Protein AF-A0A158JBQ3-F1 (afdb_monomer_lite)

Foldseek 3Di:
DDDDDDDDDDDDDDDPDDPPVPPPQDPVQKAQPDDFDDDDQQGFPGWIDNVPDIDTHTDPRPPDDDQDWDQDPNDTDGDDDDDDDDDPDPPPPDD

InterPro domains:
  IPR010258 Conjugal transfer TrbG/VirB9/CagX [PF03524] (26-83)
  IPR033645 VirB9/CagX/TrbG, C-terminal [cd06911] (28-85)
  IPR038161 VirB9/CagX/TrbG, C-terminal domain superfamily [G3DSA:2.60.40.2500] (17-88)

Secondary structure (DSSP, 8-state):
--------------------------GGG-B------S--TT--SEEEE-SS-EEEE--TT--S-PPPEEEETTEEEEPP-----SPPP------

Sequence (95 aa):
MARVRARDDATGNGGRGGSDRETSVALDQLNWDYSVDGHAEFTPETVFDDGHAVWMRMPAKAQEWPVPFILDHGDRVVANFIRRGEFPRPSASCR

pLDDT: mean 71.51, std 21.58, range [35.31, 94.69]

Radius of gyration: 22.55 Å; chains: 1; bounding box: 49×76×28 Å

Structure (mmCIF, N/CA/C/O backbone):
data_AF-A0A158JBQ3-F1
#
_entry.id   AF-A0A158JBQ3-F1
#
loop_
_atom_site.group_PDB
_atom_site.id
_atom_site.type_symbol
_atom_site.label_atom_id
_atom_site.label_alt_id
_atom_site.label_comp_id
_atom_site.label_asym_id
_atom_site.label_entity_id
_atom_site.label_seq_id
_atom_site.pdbx_PDB_ins_code
_atom_site.Cartn_x
_atom_site.Cartn_y
_atom_site.Cartn_z
_atom_site.occupancy
_atom_site.B_iso_or_equiv
_atom_site.auth_seq_id
_atom_site.auth_comp_id
_atom_site.auth_asym_id
_atom_site.auth_atom_id
_atom_site.pdbx_PDB_model_num
ATOM 1 N N . MET A 1 1 ? -3.356 66.935 -10.184 1.00 40.41 1 MET A N 1
ATOM 2 C CA . MET A 1 1 ? -4.234 66.393 -11.252 1.00 40.41 1 MET A CA 1
ATOM 3 C C . MET A 1 1 ? -3.660 65.021 -11.599 1.00 40.41 1 MET A C 1
ATOM 5 O O . MET A 1 1 ? -2.456 64.969 -11.753 1.00 40.41 1 MET A O 1
ATOM 9 N N . ALA A 1 2 ? -4.346 63.881 -11.593 1.00 40.66 2 ALA A N 1
ATOM 10 C CA . ALA A 1 2 ? -5.711 63.565 -11.993 1.00 40.66 2 ALA A CA 1
ATOM 11 C C . ALA A 1 2 ? -6.453 62.689 -10.959 1.00 40.66 2 ALA A C 1
ATOM 13 O O . ALA A 1 2 ? -5.878 62.174 -10.009 1.00 40.66 2 ALA A O 1
ATOM 14 N N . ARG A 1 3 ? -7.763 62.592 -11.164 1.00 41.62 3 ARG A N 1
ATOM 15 C CA . ARG A 1 3 ? -8.808 62.015 -10.314 1.00 41.62 3 ARG A CA 1
ATOM 16 C C . ARG A 1 3 ? -9.601 61.064 -11.200 1.00 41.62 3 ARG A C 1
ATOM 18 O O . ARG A 1 3 ? -10.086 61.555 -12.207 1.00 41.62 3 ARG A O 1
ATOM 25 N N . VAL A 1 4 ? -9.788 59.801 -10.816 1.00 39.16 4 VAL A N 1
ATOM 26 C CA . VAL A 1 4 ? -10.961 58.984 -11.189 1.00 39.16 4 VAL A CA 1
ATOM 27 C C . VAL A 1 4 ? -11.219 57.961 -10.077 1.00 39.16 4 VAL A C 1
ATOM 29 O O . VAL A 1 4 ? -10.297 57.345 -9.552 1.00 39.16 4 VAL A O 1
ATOM 32 N N . ARG A 1 5 ? -12.494 57.875 -9.688 1.00 39.44 5 ARG A N 1
ATOM 33 C CA . ARG A 1 5 ? -13.077 57.045 -8.631 1.00 39.44 5 ARG A CA 1
ATOM 34 C C . ARG A 1 5 ? -13.522 55.683 -9.170 1.00 39.44 5 ARG A C 1
ATOM 36 O O . ARG A 1 5 ? -13.781 55.537 -10.360 1.00 39.44 5 ARG A O 1
ATOM 43 N N . ALA A 1 6 ? -13.671 54.754 -8.231 1.00 42.31 6 ALA A N 1
ATOM 44 C CA . ALA A 1 6 ? -14.301 53.448 -8.358 1.00 42.31 6 ALA A CA 1
ATOM 45 C C . ALA A 1 6 ? -15.699 53.475 -9.005 1.00 42.31 6 ALA A C 1
ATOM 47 O O . ALA A 1 6 ? -16.473 54.413 -8.798 1.00 42.31 6 ALA A O 1
ATOM 48 N N . ARG A 1 7 ? -16.020 52.377 -9.697 1.00 43.03 7 ARG A N 1
ATOM 49 C CA . ARG A 1 7 ? -17.368 51.818 -9.831 1.00 43.03 7 ARG A CA 1
ATOM 50 C C . ARG A 1 7 ? -17.267 50.299 -9.696 1.00 43.03 7 ARG A C 1
ATOM 52 O O . ARG A 1 7 ? -16.634 49.653 -10.526 1.00 43.03 7 ARG A O 1
ATOM 59 N N . ASP A 1 8 ? -17.861 49.790 -8.627 1.00 41.69 8 ASP A N 1
ATOM 60 C CA . ASP A 1 8 ? -18.396 48.436 -8.530 1.00 41.69 8 ASP A CA 1
ATOM 61 C C . ASP A 1 8 ? -19.524 48.253 -9.560 1.00 41.69 8 ASP A C 1
ATOM 63 O O . ASP A 1 8 ? -20.269 49.200 -9.803 1.00 41.69 8 ASP A O 1
ATOM 67 N N . ASP A 1 9 ? -19.617 47.070 -10.180 1.00 37.97 9 ASP A N 1
ATOM 68 C CA . ASP A 1 9 ? -20.839 46.247 -10.169 1.00 37.97 9 ASP A CA 1
ATOM 69 C C . ASP A 1 9 ? -20.658 44.912 -10.930 1.00 37.97 9 ASP A C 1
ATOM 71 O O . ASP A 1 9 ? -20.380 44.856 -12.126 1.00 37.97 9 ASP A O 1
ATOM 75 N N . ALA A 1 10 ? -20.804 43.843 -10.143 1.00 43.72 10 ALA A N 1
ATOM 76 C CA . ALA A 1 10 ? -21.293 42.486 -10.397 1.00 43.72 10 ALA A CA 1
ATOM 77 C C . ALA A 1 10 ? -21.420 41.934 -11.835 1.00 43.72 10 ALA A C 1
ATOM 79 O O . ALA A 1 10 ? -22.256 42.382 -12.613 1.00 43.72 10 ALA A O 1
ATOM 80 N N . THR A 1 11 ? -20.774 40.785 -12.094 1.00 38.03 11 THR A N 1
ATOM 81 C CA . THR A 1 11 ? -21.429 39.493 -12.442 1.00 38.03 11 THR A CA 1
ATOM 82 C C . THR A 1 11 ? -20.380 38.407 -12.709 1.00 38.03 11 THR A C 1
ATOM 84 O O . THR A 1 11 ? -19.457 38.610 -13.489 1.00 38.03 11 THR A O 1
ATOM 87 N N . GLY A 1 12 ? -20.516 37.235 -12.077 1.00 35.31 12 GLY A N 1
ATOM 88 C CA . GLY A 1 12 ? -19.651 36.087 -12.382 1.00 35.31 12 GLY A CA 1
ATOM 89 C C . GLY A 1 12 ? -19.464 35.089 -11.247 1.00 35.31 12 GLY A C 1
ATOM 90 O O . GLY A 1 12 ? -18.340 34.809 -10.847 1.00 35.31 12 GLY A O 1
ATOM 91 N N . ASN A 1 13 ? -20.570 34.565 -10.722 1.00 46.97 13 ASN A N 1
ATOM 92 C CA . ASN A 1 13 ? -20.594 33.336 -9.937 1.00 46.97 13 ASN A CA 1
ATOM 93 C C . ASN A 1 13 ? -19.911 32.196 -10.716 1.00 46.97 13 ASN A C 1
ATOM 95 O O . ASN A 1 13 ? -20.330 31.865 -11.822 1.00 46.97 13 ASN A O 1
ATOM 99 N N . GLY A 1 14 ? -18.888 31.592 -10.126 1.00 38.00 14 GLY A N 1
ATOM 100 C CA . GLY A 1 14 ? -18.183 30.446 -10.686 1.00 38.00 14 GLY A CA 1
ATOM 101 C C . GLY A 1 14 ? -17.089 30.033 -9.723 1.00 38.00 14 GLY A C 1
ATOM 102 O O . GLY A 1 14 ? -15.954 30.491 -9.838 1.00 38.00 14 GLY A O 1
ATOM 103 N N . GLY A 1 15 ? -17.473 29.257 -8.708 1.00 37.34 15 GLY A N 1
ATOM 104 C CA . GLY A 1 15 ? -16.587 28.781 -7.656 1.00 37.34 15 GLY A CA 1
ATOM 105 C C . GLY A 1 15 ? -15.287 28.233 -8.232 1.00 37.34 15 GLY A C 1
ATOM 106 O O . GLY A 1 15 ? -15.279 27.528 -9.240 1.00 37.34 15 GLY A O 1
ATOM 107 N N . ARG A 1 16 ? -14.177 28.575 -7.577 1.00 43.28 16 ARG A N 1
ATOM 108 C CA . ARG A 1 16 ? -12.883 27.929 -7.786 1.00 43.28 16 ARG A CA 1
ATOM 109 C C . ARG A 1 16 ? -13.046 26.472 -7.362 1.00 43.28 16 ARG A C 1
ATOM 111 O O . ARG A 1 16 ? -12.839 26.140 -6.200 1.00 43.28 16 ARG A O 1
ATOM 118 N N . GLY A 1 17 ? -13.528 25.656 -8.298 1.00 40.84 17 GLY A N 1
ATOM 119 C CA . GLY A 1 17 ? -13.667 24.220 -8.163 1.00 40.84 17 GLY A CA 1
ATOM 120 C C . GLY A 1 17 ? -12.311 23.657 -7.793 1.00 40.84 17 GLY A C 1
ATOM 121 O O . GLY A 1 17 ? -11.354 23.765 -8.563 1.00 40.84 17 GLY A O 1
ATOM 122 N N . GLY A 1 18 ? -12.231 23.115 -6.580 1.00 43.97 18 GLY A N 1
ATOM 123 C CA . GLY A 1 18 ? -11.162 22.208 -6.217 1.00 43.97 18 GLY A CA 1
ATOM 124 C C . GLY A 1 18 ? -11.092 21.144 -7.300 1.00 43.97 18 GLY A C 1
ATOM 125 O O . GLY A 1 18 ? -12.111 20.593 -7.710 1.00 43.97 18 GLY A O 1
ATOM 126 N N . SER A 1 19 ? -9.898 20.915 -7.825 1.00 44.34 19 SER A N 1
ATOM 127 C CA . SER A 1 19 ? -9.644 19.806 -8.725 1.00 44.34 19 SER A CA 1
ATOM 128 C C . SER A 1 19 ? -9.701 18.506 -7.919 1.00 44.34 19 SER A C 1
ATOM 130 O O . SER A 1 19 ? -8.663 17.898 -7.650 1.00 44.34 19 SER A O 1
ATOM 132 N N . ASP A 1 20 ? -10.902 18.100 -7.513 1.00 47.66 20 ASP A N 1
ATOM 133 C CA . ASP A 1 20 ? -11.223 16.699 -7.303 1.00 47.66 20 ASP A CA 1
ATOM 134 C C . ASP A 1 20 ? -11.062 16.048 -8.671 1.00 47.66 20 ASP A C 1
ATOM 136 O O . ASP A 1 20 ? -11.936 16.080 -9.537 1.00 47.66 20 ASP A O 1
ATOM 140 N N . ARG A 1 21 ? -9.852 15.543 -8.921 1.00 50.16 21 ARG A N 1
ATOM 141 C CA . ARG A 1 21 ? -9.650 14.544 -9.957 1.00 50.16 21 ARG A CA 1
ATOM 142 C C . ARG A 1 21 ? -10.436 13.338 -9.477 1.00 50.16 21 ARG A C 1
ATOM 144 O O . ARG A 1 21 ? -9.885 12.524 -8.739 1.00 50.16 21 ARG A O 1
ATOM 151 N N . GLU A 1 22 ? -11.712 13.273 -9.839 1.00 50.91 22 GLU A N 1
ATOM 152 C CA . GLU A 1 22 ? -12.509 12.067 -9.698 1.00 50.91 22 GLU A CA 1
ATOM 153 C C . GLU A 1 22 ? -11.795 10.984 -10.500 1.00 50.91 22 GLU A C 1
ATOM 155 O O . GLU A 1 22 ? -11.907 10.882 -11.720 1.00 50.91 22 GLU A O 1
ATOM 160 N N . THR A 1 23 ? -10.945 10.226 -9.811 1.00 55.06 23 THR A N 1
ATOM 161 C CA . THR A 1 23 ? -10.419 8.961 -10.298 1.00 55.06 23 THR A CA 1
ATOM 162 C C . THR A 1 23 ? -11.631 8.049 -10.380 1.00 55.06 23 THR A C 1
ATOM 164 O O . THR A 1 23 ? -12.001 7.403 -9.404 1.00 55.06 23 THR A O 1
ATOM 167 N N . SER A 1 24 ? -12.320 8.086 -11.518 1.00 53.03 24 SER A N 1
ATOM 168 C CA . SER A 1 24 ? -13.398 7.169 -11.854 1.00 53.03 24 SER A CA 1
ATOM 169 C C . SER A 1 24 ? -12.772 5.792 -12.063 1.00 53.03 24 SER A C 1
ATOM 171 O O . SER A 1 24 ? -12.436 5.415 -13.185 1.00 53.03 24 SER A O 1
ATOM 173 N N . VAL A 1 25 ? -12.506 5.089 -10.965 1.00 60.06 25 VAL A N 1
ATOM 174 C CA . VAL A 1 25 ? -11.997 3.719 -10.997 1.00 60.06 25 VAL A CA 1
ATOM 175 C C . VAL A 1 25 ? -13.190 2.800 -11.226 1.00 60.06 25 VAL A C 1
ATOM 177 O O . VAL A 1 25 ? -14.184 2.876 -10.502 1.00 60.06 25 VAL A O 1
ATOM 180 N N . ALA A 1 26 ? -13.124 1.969 -12.266 1.00 65.31 26 ALA A N 1
ATOM 181 C CA . ALA A 1 26 ? -14.156 0.977 -12.532 1.00 65.31 26 ALA A CA 1
ATOM 182 C C . ALA A 1 26 ? -14.169 -0.043 -11.384 1.00 65.31 26 ALA A C 1
ATOM 184 O O . ALA A 1 26 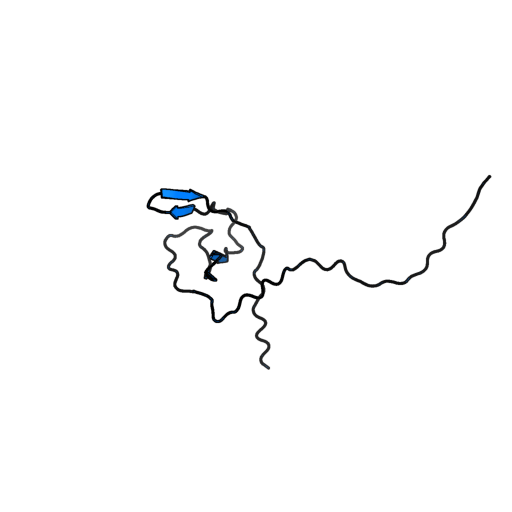? -13.220 -0.807 -11.222 1.00 65.31 26 ALA A O 1
ATOM 185 N N . LEU A 1 27 ? -15.237 -0.035 -10.580 1.00 66.12 27 LEU A N 1
ATOM 186 C CA . LEU A 1 27 ? -15.347 -0.844 -9.359 1.00 66.12 27 LEU A CA 1
ATOM 187 C C . LEU A 1 27 ? -15.212 -2.350 -9.626 1.00 66.12 27 LEU A C 1
ATOM 189 O O . LEU A 1 27 ? -14.705 -3.077 -8.777 1.00 66.12 27 LEU A O 1
ATOM 193 N N . ASP A 1 28 ? -15.617 -2.800 -10.814 1.00 68.00 28 ASP A N 1
ATOM 194 C CA . ASP A 1 28 ? -15.595 -4.211 -11.213 1.00 68.00 28 ASP A CA 1
ATOM 195 C C . ASP A 1 28 ? -14.188 -4.741 -11.548 1.00 68.00 28 ASP A C 1
ATOM 197 O O . ASP A 1 28 ? -14.006 -5.948 -11.682 1.00 68.00 28 ASP A O 1
ATOM 201 N N . GLN A 1 29 ? -13.191 -3.861 -11.698 1.00 76.06 29 GLN A N 1
ATOM 202 C CA . GLN A 1 29 ? -11.790 -4.236 -11.951 1.00 76.06 29 GLN A CA 1
ATOM 203 C C . GLN A 1 29 ? -10.905 -4.124 -10.706 1.00 76.06 29 GLN A C 1
ATOM 205 O O . GLN A 1 29 ? -9.689 -4.274 -10.802 1.00 76.06 29 GLN A O 1
ATOM 210 N N . LEU A 1 30 ? -11.500 -3.858 -9.543 1.00 85.62 30 LEU A N 1
ATOM 211 C CA . LEU A 1 30 ? -10.756 -3.731 -8.300 1.00 85.62 30 LEU A CA 1
ATOM 212 C C . LEU A 1 30 ? -10.410 -5.101 -7.723 1.00 85.62 30 LEU A C 1
ATOM 214 O O . LEU A 1 30 ? -11.280 -5.956 -7.544 1.00 85.62 30 LEU A O 1
ATOM 218 N N . ASN A 1 31 ? -9.143 -5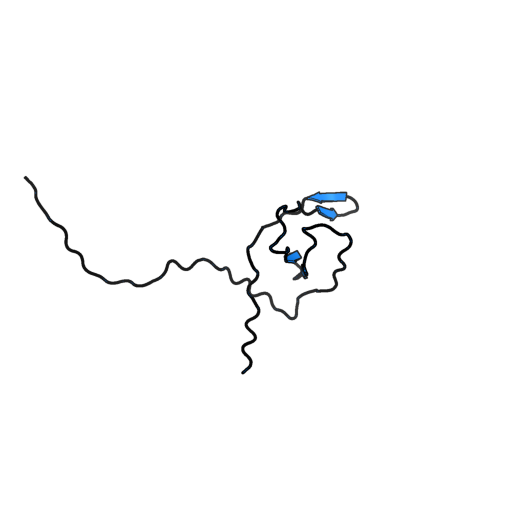.278 -7.369 1.00 87.81 31 ASN A N 1
ATOM 219 C CA . ASN A 1 31 ? -8.683 -6.425 -6.611 1.00 87.81 31 ASN A CA 1
ATOM 220 C C . ASN A 1 31 ? -8.670 -6.095 -5.112 1.00 87.81 31 ASN A C 1
ATOM 222 O O . ASN A 1 31 ? -8.059 -5.122 -4.670 1.00 87.81 31 ASN A O 1
ATOM 226 N N . TRP A 1 32 ? -9.361 -6.929 -4.337 1.00 91.44 32 TRP A N 1
ATOM 227 C CA . TRP A 1 32 ? -9.564 -6.772 -2.894 1.00 91.44 32 TRP A CA 1
ATOM 228 C C . TRP A 1 32 ? -8.867 -7.861 -2.072 1.00 91.44 32 TRP A C 1
ATOM 230 O O . TRP A 1 32 ? -8.982 -7.859 -0.847 1.00 91.44 32 TRP A O 1
ATOM 240 N N . ASP A 1 33 ? -8.177 -8.804 -2.719 1.00 92.00 33 ASP A N 1
ATOM 241 C CA . ASP A 1 33 ? -7.591 -9.978 -2.065 1.00 92.00 33 ASP A CA 1
ATOM 242 C C . ASP A 1 33 ? -6.252 -9.640 -1.391 1.00 92.00 33 ASP A C 1
ATOM 244 O O . ASP A 1 33 ? -5.169 -10.034 -1.826 1.00 92.00 33 ASP A O 1
ATOM 248 N N . TYR A 1 34 ? -6.337 -8.835 -0.332 1.00 93.25 34 TYR A N 1
ATOM 249 C CA . TYR A 1 34 ? -5.203 -8.398 0.469 1.00 93.25 34 TYR A CA 1
ATOM 250 C C . TYR A 1 34 ? -5.339 -8.855 1.919 1.00 93.25 34 TYR A C 1
ATOM 252 O O . TYR A 1 34 ? -6.335 -8.590 2.592 1.00 93.25 34 TYR A O 1
ATOM 260 N N . SER A 1 35 ? -4.277 -9.469 2.438 1.00 93.88 35 SER A N 1
ATOM 261 C CA . SER A 1 35 ? -4.112 -9.728 3.866 1.00 93.88 35 SER A CA 1
ATOM 262 C C . SER A 1 35 ? -3.208 -8.673 4.495 1.00 93.88 35 SER A C 1
ATOM 264 O O . SER A 1 35 ? -2.112 -8.415 3.992 1.00 93.88 35 SER A O 1
ATOM 266 N N . VAL A 1 36 ? -3.631 -8.110 5.623 1.00 93.12 36 VAL A N 1
ATOM 267 C CA . VAL A 1 36 ? -2.813 -7.192 6.420 1.00 93.12 36 VAL A CA 1
ATOM 268 C C . VAL A 1 36 ? -2.337 -7.923 7.668 1.00 93.12 36 VAL A C 1
ATOM 270 O O . VAL A 1 36 ? -3.153 -8.437 8.430 1.00 93.12 36 VAL A O 1
ATOM 273 N N . ASP A 1 37 ? -1.023 -7.949 7.871 1.00 93.56 37 ASP A N 1
ATOM 274 C CA . ASP A 1 37 ? -0.386 -8.498 9.067 1.00 93.56 37 ASP A CA 1
ATOM 275 C C . ASP A 1 37 ? 0.249 -7.379 9.909 1.00 93.56 37 ASP A C 1
ATOM 277 O O . ASP A 1 37 ? 0.713 -6.364 9.379 1.00 93.56 37 ASP A O 1
ATOM 281 N N . GLY A 1 38 ? 0.260 -7.567 11.230 1.00 89.94 38 GLY A N 1
ATOM 282 C CA . GLY A 1 38 ? 0.795 -6.612 12.200 1.00 89.94 38 GLY A CA 1
ATOM 283 C C . GLY A 1 38 ? -0.247 -5.698 12.858 1.00 89.94 38 GLY A C 1
ATOM 284 O O . GLY A 1 38 ? -1.375 -5.518 12.396 1.00 89.94 38 GLY A O 1
ATOM 285 N N . HIS A 1 39 ? 0.154 -5.098 13.982 1.00 86.69 39 HIS A N 1
ATOM 286 C CA . HIS A 1 39 ? -0.702 -4.253 14.815 1.00 86.69 39 HIS A CA 1
ATOM 287 C C . HIS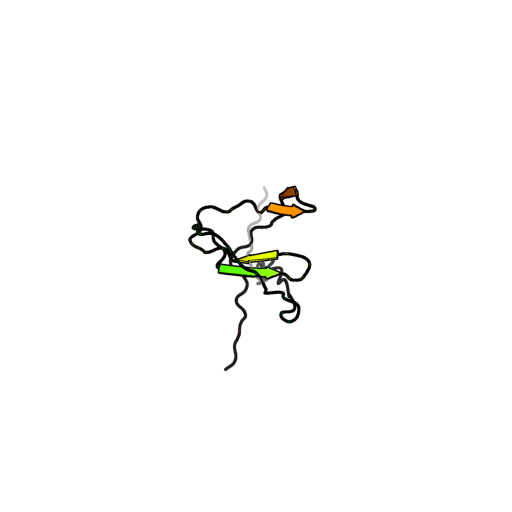 A 1 39 ? 0.006 -2.937 15.137 1.00 86.69 39 HIS A C 1
ATOM 289 O O . HIS A 1 39 ? 0.746 -2.838 16.114 1.00 86.69 39 HIS A O 1
ATOM 295 N N . ALA A 1 40 ? -0.220 -1.929 14.298 1.00 89.44 40 ALA A N 1
ATOM 296 C CA . ALA A 1 40 ? 0.268 -0.571 14.495 1.00 89.44 40 ALA A CA 1
ATOM 297 C C . ALA A 1 40 ? -0.904 0.419 14.448 1.00 89.44 40 ALA A C 1
ATOM 299 O O . ALA A 1 40 ? -1.973 0.119 13.918 1.00 89.44 40 ALA A O 1
ATOM 300 N N . GLU A 1 41 ? -0.720 1.632 14.972 1.00 89.69 41 GLU A N 1
ATOM 301 C CA . GLU A 1 41 ? -1.777 2.658 14.935 1.00 89.69 41 GLU A CA 1
ATOM 302 C C . GLU A 1 41 ? -2.165 3.066 13.509 1.00 89.69 41 GLU A C 1
ATOM 304 O O . GLU A 1 41 ? -3.289 3.504 13.270 1.00 89.69 41 GLU A O 1
ATOM 309 N N . PHE A 1 42 ? -1.241 2.878 12.566 1.00 88.00 42 PHE A N 1
ATOM 310 C CA . PHE A 1 42 ? -1.414 3.152 11.149 1.00 88.00 42 PHE A CA 1
ATOM 311 C C . PHE A 1 42 ? -1.842 1.921 10.335 1.00 88.00 42 PHE A C 1
ATOM 313 O O . PHE A 1 42 ? -1.808 1.981 9.110 1.00 88.00 42 PHE A O 1
ATOM 320 N N . THR A 1 43 ? -2.237 0.804 10.962 1.00 91.50 43 THR A N 1
ATOM 321 C CA . THR A 1 43 ? -2.748 -0.363 10.223 1.00 91.50 43 THR A CA 1
ATOM 322 C C . THR A 1 43 ? -3.897 0.070 9.292 1.00 91.50 43 THR A C 1
ATOM 324 O O . THR A 1 43 ? -4.878 0.632 9.787 1.00 91.50 43 THR A O 1
ATOM 327 N N . PRO A 1 44 ? -3.798 -0.155 7.966 1.00 91.31 44 PRO A N 1
ATOM 328 C CA . PRO A 1 44 ? -4.829 0.263 7.021 1.00 91.31 44 PRO A CA 1
ATOM 329 C C . PRO A 1 44 ? -6.186 -0.374 7.330 1.00 91.31 44 PRO A C 1
ATOM 331 O O . PRO A 1 44 ? -6.273 -1.560 7.634 1.00 91.31 44 PRO A O 1
ATOM 334 N N . GLU A 1 45 ? -7.259 0.403 7.197 1.00 91.38 45 GLU A N 1
ATOM 335 C CA . GLU A 1 45 ? -8.636 -0.088 7.334 1.00 91.38 45 GLU A CA 1
ATOM 336 C C . GLU A 1 45 ? -9.111 -0.819 6.075 1.00 91.38 45 GLU A C 1
ATOM 338 O O . GLU A 1 45 ? -10.051 -1.611 6.113 1.00 91.38 45 GLU A O 1
ATOM 343 N N . THR A 1 46 ? -8.541 -0.482 4.919 1.00 91.06 46 THR A N 1
ATOM 344 C CA . THR A 1 46 ? -8.943 -1.029 3.621 1.00 91.06 46 THR A CA 1
ATOM 345 C C . THR A 1 46 ? -7.764 -0.965 2.663 1.00 91.06 46 THR A C 1
ATOM 347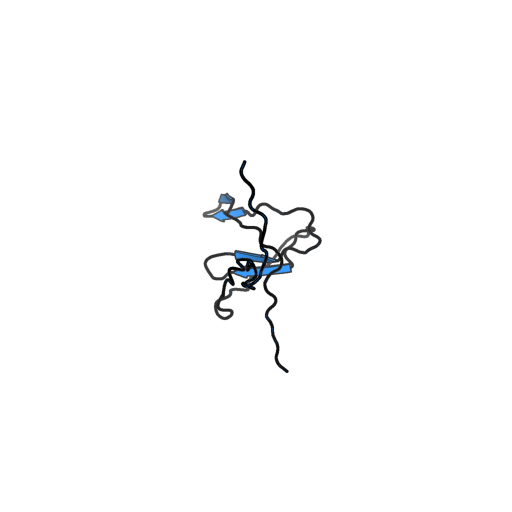 O O . THR A 1 46 ? -7.090 0.065 2.602 1.00 91.06 46 THR A O 1
ATOM 350 N N . VAL A 1 47 ? -7.533 -2.042 1.915 1.00 92.50 47 VAL A N 1
ATOM 351 C CA . VAL A 1 47 ? -6.500 -2.128 0.879 1.00 92.50 47 VAL A CA 1
ATOM 352 C C . VAL A 1 47 ? -7.123 -2.741 -0.367 1.00 92.50 47 VAL A C 1
ATOM 354 O O . VAL A 1 47 ? -7.860 -3.718 -0.260 1.00 92.50 47 VAL A O 1
ATOM 357 N N . PHE A 1 48 ? -6.860 -2.144 -1.523 1.00 92.56 48 PHE A N 1
ATOM 358 C CA . PHE A 1 48 ? -7.253 -2.674 -2.824 1.00 92.56 48 PHE A CA 1
ATOM 359 C C . PHE A 1 48 ? -6.321 -2.137 -3.908 1.00 92.56 48 PHE A C 1
ATOM 361 O O . PHE A 1 48 ? -5.597 -1.167 -3.683 1.00 92.56 48 PHE A O 1
ATOM 368 N N . ASP A 1 49 ? -6.361 -2.724 -5.094 1.00 90.81 49 ASP A N 1
ATOM 369 C CA . ASP A 1 49 ? -5.642 -2.216 -6.259 1.00 90.81 49 ASP A CA 1
ATOM 370 C C . ASP A 1 49 ? -6.504 -2.245 -7.526 1.00 90.81 49 ASP A C 1
ATOM 372 O O . ASP A 1 49 ? -7.542 -2.902 -7.578 1.00 90.81 49 ASP A O 1
ATOM 376 N N . ASP A 1 50 ? -6.085 -1.478 -8.529 1.00 86.94 50 ASP A N 1
ATOM 377 C CA . ASP A 1 50 ? -6.703 -1.382 -9.860 1.00 86.94 50 ASP A CA 1
ATOM 378 C C . ASP A 1 50 ? -5.777 -1.921 -10.975 1.00 86.94 50 ASP A C 1
ATOM 380 O O . ASP A 1 50 ? -5.895 -1.549 -12.148 1.00 86.94 50 ASP A O 1
ATOM 384 N N . GLY A 1 51 ? -4.787 -2.742 -10.605 1.00 86.81 51 GLY A N 1
ATOM 385 C CA . GLY A 1 51 ? -3.723 -3.232 -11.482 1.00 86.81 51 GLY A CA 1
ATOM 386 C C . GLY A 1 51 ? -2.617 -2.218 -11.806 1.00 86.81 51 GLY A C 1
ATOM 387 O O . GLY A 1 51 ? -1.611 -2.601 -12.402 1.00 86.81 51 GLY A O 1
ATOM 388 N N . HIS A 1 52 ? -2.759 -0.945 -11.419 1.00 86.62 52 HIS A N 1
ATOM 389 C CA . HIS A 1 52 ? -1.755 0.101 -11.657 1.00 86.62 52 HIS A CA 1
ATOM 390 C C . HIS A 1 52 ? -1.234 0.720 -10.361 1.00 86.62 52 HIS A C 1
ATOM 392 O O . HIS A 1 52 ? -0.041 1.007 -10.242 1.00 86.62 52 HIS A O 1
ATOM 398 N N . ALA A 1 53 ? -2.120 0.951 -9.396 1.00 88.44 53 ALA A N 1
ATOM 399 C CA . ALA A 1 53 ? -1.799 1.533 -8.108 1.00 88.44 53 ALA A CA 1
ATOM 400 C C . ALA A 1 53 ? -2.464 0.750 -6.977 1.00 88.44 53 ALA A C 1
ATOM 402 O O . ALA A 1 53 ? -3.612 0.321 -7.074 1.00 88.44 53 ALA A O 1
ATOM 403 N N . VAL A 1 54 ? -1.736 0.629 -5.868 1.00 90.69 54 VAL A N 1
ATOM 404 C CA . VAL A 1 54 ? -2.283 0.112 -4.615 1.00 90.69 54 VAL A CA 1
ATOM 405 C C . VAL A 1 54 ? -2.841 1.278 -3.813 1.00 90.69 54 VAL A C 1
ATOM 407 O O . VAL A 1 54 ? -2.156 2.268 -3.538 1.00 90.69 54 VAL A O 1
ATOM 410 N N . TRP A 1 55 ? -4.092 1.134 -3.413 1.00 90.62 55 TRP A N 1
ATOM 411 C CA . TRP A 1 55 ? -4.849 2.096 -2.642 1.00 90.62 55 TRP A CA 1
ATOM 412 C C . TRP A 1 55 ? -5.001 1.585 -1.212 1.00 90.62 55 TRP A C 1
ATOM 414 O O . TRP A 1 55 ? -5.463 0.473 -0.971 1.00 90.62 55 TRP A O 1
ATOM 424 N N . MET A 1 56 ? -4.608 2.414 -0.245 1.00 90.06 56 MET A N 1
ATOM 425 C CA . MET A 1 56 ? -4.689 2.090 1.179 1.00 90.06 56 MET A CA 1
ATOM 426 C C . MET A 1 56 ? -5.430 3.193 1.922 1.00 90.06 56 MET A C 1
ATOM 428 O O . MET A 1 56 ? -5.038 4.362 1.880 1.00 90.06 56 MET A O 1
ATOM 432 N N . ARG A 1 57 ? -6.496 2.819 2.630 1.00 89.00 57 ARG A N 1
ATOM 433 C CA . ARG A 1 57 ? -7.227 3.715 3.523 1.00 89.00 57 ARG A CA 1
ATOM 434 C C . ARG A 1 57 ? -6.617 3.651 4.908 1.00 89.00 57 ARG A C 1
ATOM 436 O O . ARG A 1 57 ? -6.811 2.685 5.640 1.00 89.00 57 ARG A O 1
ATOM 443 N N . MET A 1 58 ? -5.876 4.695 5.247 1.00 88.56 58 MET A N 1
ATOM 444 C CA . MET A 1 58 ? -5.278 4.839 6.567 1.00 88.56 58 MET A CA 1
ATOM 445 C C . MET A 1 58 ? -6.336 5.278 7.586 1.00 88.56 58 MET A C 1
ATOM 447 O O . MET A 1 58 ? -7.227 6.058 7.234 1.00 88.56 58 MET A O 1
ATOM 451 N N . PRO A 1 59 ? -6.251 4.810 8.839 1.00 88.38 59 PRO A N 1
ATOM 452 C CA . PRO A 1 59 ? -7.188 5.216 9.874 1.00 88.38 59 PRO A CA 1
ATOM 453 C C . PRO A 1 59 ? -6.993 6.699 10.212 1.00 88.38 59 PRO A C 1
ATOM 455 O O . PRO A 1 59 ? -5.867 7.179 10.324 1.00 88.38 59 PRO A O 1
ATOM 458 N N . ALA A 1 60 ? -8.086 7.434 10.434 1.00 84.69 60 ALA A N 1
ATOM 459 C CA . ALA A 1 60 ? -8.042 8.884 10.688 1.00 84.69 60 ALA A CA 1
ATOM 460 C C . ALA A 1 60 ? -7.263 9.270 11.962 1.00 84.69 60 ALA A C 1
ATOM 462 O O . ALA A 1 60 ? -6.811 10.402 12.108 1.00 84.69 60 ALA A O 1
ATOM 463 N N . LYS A 1 61 ? -7.113 8.314 12.884 1.00 83.00 61 LYS A N 1
ATOM 464 C CA . LYS A 1 61 ? -6.344 8.445 14.126 1.00 83.00 61 LYS A CA 1
ATOM 465 C C . LYS A 1 61 ? -4.840 8.206 13.954 1.00 83.00 61 LYS A C 1
ATOM 467 O O . LYS A 1 61 ? -4.107 8.394 14.917 1.00 83.00 61 LYS A O 1
ATOM 472 N N . ALA A 1 62 ? -4.380 7.762 12.781 1.00 79.94 62 ALA A N 1
ATOM 473 C CA . ALA A 1 62 ? -2.958 7.553 12.537 1.00 79.94 62 ALA A CA 1
ATOM 474 C C . ALA A 1 62 ? -2.230 8.900 12.555 1.00 79.94 62 ALA A C 1
ATOM 476 O O . ALA A 1 62 ? -2.383 9.721 11.649 1.00 79.94 62 ALA A O 1
ATOM 477 N N . GLN A 1 63 ? -1.436 9.125 13.597 1.00 73.88 63 GLN A N 1
ATOM 478 C CA . GLN A 1 63 ? -0.632 10.336 13.719 1.00 73.88 63 GLN A CA 1
ATOM 479 C C . GLN A 1 63 ? 0.655 10.251 12.888 1.00 73.88 63 GLN A C 1
ATOM 481 O O . GLN A 1 63 ? 1.131 11.259 12.363 1.00 73.88 63 GLN A O 1
ATOM 486 N N . GLU A 1 64 ? 1.177 9.038 12.712 1.00 78.00 64 GLU A N 1
ATOM 487 C CA . GLU A 1 64 ? 2.341 8.750 11.886 1.00 78.00 64 GLU A CA 1
ATOM 488 C C . GLU A 1 64 ? 1.937 8.055 10.590 1.00 78.00 64 GLU A C 1
ATOM 490 O O . GLU A 1 64 ? 1.073 7.178 10.557 1.00 78.00 64 GLU A O 1
ATOM 495 N N . TRP A 1 65 ? 2.597 8.446 9.505 1.00 81.12 65 TRP A N 1
ATOM 496 C CA . TRP A 1 65 ? 2.371 7.867 8.191 1.00 81.12 65 TRP A CA 1
ATOM 497 C C . TRP A 1 65 ? 3.605 7.085 7.759 1.00 81.12 65 TRP A C 1
ATOM 499 O O . TRP A 1 65 ? 4.669 7.701 7.590 1.00 81.12 65 TRP A O 1
ATOM 509 N N . PRO A 1 66 ? 3.471 5.773 7.516 1.00 86.50 66 PRO A N 1
ATOM 510 C CA . PRO A 1 66 ? 4.598 4.946 7.132 1.00 86.50 66 PRO A CA 1
ATOM 511 C C . PRO A 1 66 ? 5.128 5.341 5.748 1.00 86.50 66 PRO A C 1
ATOM 513 O O . PRO A 1 66 ? 4.435 5.954 4.926 1.00 86.50 66 PRO A O 1
ATOM 516 N N . VAL A 1 67 ? 6.379 4.964 5.493 1.00 89.62 67 VAL A N 1
ATOM 517 C CA . VAL A 1 67 ? 6.949 4.947 4.144 1.00 89.62 67 VAL A CA 1
ATOM 518 C C . VAL A 1 67 ? 6.703 3.551 3.570 1.00 89.62 67 VAL A C 1
ATOM 520 O O . VAL A 1 67 ? 7.178 2.580 4.163 1.00 89.62 67 VAL A O 1
ATOM 523 N N . PRO A 1 68 ? 5.948 3.415 2.468 1.00 90.06 68 PRO A N 1
ATOM 524 C CA . PRO A 1 68 ? 5.676 2.116 1.880 1.00 90.06 68 PRO A CA 1
ATOM 525 C C . PRO A 1 68 ? 6.924 1.555 1.193 1.00 90.06 68 PRO A C 1
ATOM 527 O O . PRO A 1 68 ? 7.612 2.245 0.436 1.00 90.06 68 PRO A O 1
ATOM 530 N N . PHE A 1 69 ? 7.163 0.270 1.431 1.00 92.94 69 PHE A N 1
ATOM 531 C CA . PHE A 1 69 ? 8.137 -0.533 0.705 1.00 92.94 69 PHE A CA 1
ATOM 532 C C . PHE A 1 69 ? 7.400 -1.629 -0.052 1.00 92.94 69 PHE A C 1
ATOM 534 O O . PHE A 1 69 ? 6.422 -2.180 0.454 1.00 92.94 69 PHE A O 1
ATOM 541 N N . ILE A 1 70 ? 7.896 -1.965 -1.235 1.00 92.31 70 ILE A N 1
ATOM 542 C CA . ILE A 1 70 ? 7.464 -3.142 -1.985 1.00 92.31 70 ILE A CA 1
ATOM 543 C C . ILE A 1 70 ? 8.619 -4.130 -2.074 1.00 92.31 70 ILE A C 1
ATOM 545 O O . ILE A 1 70 ? 9.790 -3.747 -1.995 1.00 92.31 70 ILE A O 1
ATOM 549 N N . LEU A 1 71 ? 8.272 -5.405 -2.208 1.00 92.62 71 LEU A N 1
ATOM 550 C CA . LEU A 1 71 ? 9.231 -6.445 -2.537 1.00 92.62 71 LEU A CA 1
ATOM 551 C C . LEU A 1 71 ? 9.304 -6.552 -4.058 1.00 92.62 71 LEU A C 1
ATOM 553 O O . LEU A 1 71 ? 8.331 -6.965 -4.683 1.00 92.62 71 LEU A O 1
ATOM 557 N N . ASP A 1 72 ? 10.445 -6.183 -4.631 1.00 91.44 72 ASP A N 1
ATOM 558 C CA . ASP A 1 72 ? 10.736 -6.347 -6.053 1.00 91.44 72 ASP A CA 1
ATOM 559 C C . ASP A 1 72 ? 11.948 -7.266 -6.204 1.00 91.44 72 ASP A C 1
ATOM 561 O O . ASP A 1 72 ? 13.008 -6.993 -5.650 1.00 91.44 72 ASP A O 1
ATOM 565 N N . HIS A 1 73 ? 11.777 -8.403 -6.879 1.00 93.75 73 HIS A N 1
ATOM 566 C CA . HIS A 1 73 ? 12.833 -9.410 -7.072 1.00 93.75 73 HIS A CA 1
ATOM 567 C C . HIS A 1 73 ? 13.578 -9.856 -5.789 1.00 93.75 73 HIS A C 1
ATOM 569 O O . HIS A 1 73 ? 14.713 -10.322 -5.853 1.00 93.75 73 HIS A O 1
ATOM 575 N N . GLY A 1 74 ? 12.925 -9.769 -4.625 1.00 93.06 74 GLY A N 1
ATOM 576 C CA . GLY A 1 74 ? 13.502 -10.119 -3.319 1.00 93.06 74 GLY A CA 1
ATOM 577 C C . GLY A 1 74 ? 14.095 -8.937 -2.545 1.00 93.06 74 GLY A C 1
ATOM 578 O O . GLY A 1 74 ? 14.358 -9.074 -1.349 1.00 93.06 74 GLY A O 1
ATOM 579 N N . ASP A 1 75 ? 14.218 -7.772 -3.176 1.00 93.69 75 ASP A N 1
ATOM 580 C CA . ASP A 1 75 ? 14.707 -6.548 -2.554 1.00 93.69 75 ASP A CA 1
ATOM 581 C C . ASP A 1 75 ? 13.560 -5.670 -2.045 1.00 93.69 75 ASP A C 1
ATOM 583 O O . ASP A 1 75 ? 12.470 -5.617 -2.616 1.00 93.69 75 ASP A O 1
ATOM 587 N N . ARG A 1 76 ? 13.809 -4.944 -0.947 1.00 94.25 76 ARG A N 1
ATOM 588 C CA . ARG A 1 76 ? 12.874 -3.948 -0.406 1.00 94.25 76 ARG A CA 1
ATOM 589 C C . ARG A 1 76 ? 13.165 -2.594 -1.030 1.00 94.25 76 ARG A C 1
ATOM 591 O O . ARG A 1 76 ? 14.152 -1.953 -0.673 1.00 94.25 76 ARG A O 1
ATOM 598 N N . VAL A 1 77 ? 12.282 -2.137 -1.906 1.00 94.69 77 VAL A N 1
ATOM 599 C CA . VAL A 1 77 ? 12.419 -0.843 -2.581 1.00 94.69 77 VAL A CA 1
ATOM 600 C C . VAL A 1 77 ? 11.329 0.120 -2.128 1.00 94.69 77 VAL A C 1
ATOM 602 O O . VAL A 1 77 ? 10.197 -0.279 -1.852 1.00 94.69 77 VAL A O 1
ATOM 605 N N . VAL A 1 78 ? 11.676 1.403 -2.014 1.00 92.19 78 VAL A N 1
ATOM 606 C CA . VAL A 1 78 ? 10.701 2.451 -1.688 1.00 92.19 78 VAL A CA 1
ATOM 607 C C . VAL A 1 78 ? 9.852 2.710 -2.923 1.00 92.19 78 VAL A C 1
ATOM 609 O O . VAL A 1 78 ? 10.374 3.082 -3.974 1.00 92.19 78 VAL A O 1
ATOM 612 N N . ALA A 1 79 ? 8.541 2.533 -2.790 1.00 87.88 79 ALA A N 1
ATOM 613 C CA . ALA A 1 79 ? 7.611 2.843 -3.864 1.00 87.88 79 ALA A CA 1
ATOM 614 C C . ALA A 1 79 ? 7.333 4.350 -3.928 1.00 87.88 79 ALA A C 1
ATOM 616 O O . ALA A 1 79 ? 7.363 5.052 -2.915 1.00 87.88 79 ALA A O 1
ATOM 617 N N . ASN A 1 80 ? 7.001 4.852 -5.118 1.00 89.56 80 ASN A N 1
ATOM 618 C CA . ASN A 1 80 ? 6.428 6.188 -5.240 1.00 89.56 80 ASN A CA 1
ATOM 619 C C . ASN A 1 80 ? 5.015 6.184 -4.639 1.00 89.56 80 ASN A C 1
ATOM 621 O O . ASN A 1 80 ? 4.195 5.344 -5.006 1.00 89.56 80 ASN A O 1
ATOM 625 N N . PHE A 1 81 ? 4.716 7.118 -3.738 1.00 87.25 81 PHE A N 1
ATOM 626 C CA . PHE A 1 81 ? 3.422 7.176 -3.066 1.00 87.25 81 PHE A CA 1
ATOM 627 C C . PHE A 1 81 ? 2.904 8.607 -2.965 1.00 87.25 81 PHE A C 1
ATOM 629 O O . PHE A 1 81 ? 3.657 9.567 -2.806 1.00 87.25 81 PHE A O 1
ATOM 636 N N . ILE A 1 82 ? 1.581 8.740 -3.023 1.00 84.12 82 ILE A N 1
ATOM 637 C CA . ILE A 1 82 ? 0.883 10.010 -2.843 1.00 84.12 82 ILE A CA 1
ATOM 638 C C . ILE A 1 82 ? -0.064 9.849 -1.666 1.00 84.12 82 ILE A C 1
ATOM 640 O O . ILE A 1 82 ? -0.857 8.913 -1.617 1.00 84.12 82 ILE A O 1
ATOM 644 N N . ARG A 1 83 ? -0.011 10.797 -0.734 1.00 83.19 83 ARG A N 1
ATOM 645 C CA . ARG A 1 83 ? -0.990 10.885 0.348 1.00 83.19 83 ARG A CA 1
ATOM 646 C C . ARG A 1 83 ? -2.179 11.686 -0.152 1.00 83.19 83 ARG A C 1
ATOM 648 O O . ARG A 1 83 ? -2.030 12.846 -0.533 1.00 83.19 83 ARG A O 1
ATOM 655 N N . ARG A 1 84 ? -3.341 11.046 -0.188 1.00 74.44 84 ARG A N 1
ATOM 656 C CA . ARG A 1 84 ? -4.625 11.683 -0.487 1.00 74.44 84 ARG A CA 1
ATOM 657 C C . ARG A 1 84 ? -5.467 11.690 0.791 1.00 74.44 84 ARG A C 1
ATOM 659 O O . ARG A 1 84 ? -5.234 10.865 1.670 1.00 74.44 84 ARG A O 1
ATOM 666 N N . GLY A 1 85 ? -6.364 12.671 0.916 1.00 66.69 85 GLY A N 1
ATOM 667 C CA . GLY A 1 85 ? -7.300 12.775 2.043 1.00 66.69 85 GLY A CA 1
ATOM 668 C C . GLY A 1 85 ? -8.341 11.646 2.048 1.00 66.69 85 GLY A C 1
ATOM 669 O O . GLY A 1 85 ? -8.118 10.595 1.452 1.00 66.69 85 GLY A O 1
ATOM 670 N N . GLU A 1 86 ? -9.482 11.854 2.713 1.00 58.34 86 GLU A N 1
ATOM 671 C CA . GLU A 1 86 ? -10.598 10.892 2.703 1.00 58.34 86 GLU A CA 1
ATOM 672 C C . GLU A 1 86 ? -10.945 10.446 1.267 1.00 58.34 86 GLU A C 1
ATOM 674 O O . GLU A 1 86 ? -11.039 11.270 0.355 1.00 58.34 86 GLU A O 1
ATOM 679 N N . PHE A 1 87 ? -11.126 9.135 1.065 1.00 52.94 87 PHE A N 1
ATOM 680 C CA . PHE A 1 87 ? -11.620 8.594 -0.204 1.00 52.94 87 PHE A CA 1
ATOM 681 C C . PHE A 1 87 ? -13.013 9.164 -0.525 1.00 52.94 87 PHE A C 1
ATOM 683 O O . PHE A 1 87 ? -13.796 9.394 0.404 1.00 52.94 87 PHE A O 1
ATOM 690 N N . PRO A 1 88 ? -13.383 9.308 -1.814 1.00 42.16 88 PRO A N 1
ATOM 691 C CA . PRO A 1 88 ? -14.773 9.530 -2.187 1.00 42.16 88 PRO A CA 1
ATOM 692 C C . PRO A 1 88 ? -15.620 8.402 -1.594 1.00 42.16 88 PRO A C 1
ATOM 694 O O . PRO A 1 88 ? -15.370 7.222 -1.851 1.00 42.16 88 PRO A O 1
ATOM 697 N N . ARG A 1 89 ? -16.608 8.742 -0.762 1.00 43.50 89 ARG A N 1
ATOM 698 C CA . ARG A 1 89 ? -17.582 7.750 -0.306 1.00 43.50 89 ARG A CA 1
ATOM 699 C C . ARG A 1 89 ? -18.398 7.306 -1.520 1.00 43.50 89 ARG A C 1
ATOM 701 O O . ARG A 1 89 ? -18.927 8.183 -2.204 1.00 43.50 89 ARG A O 1
ATOM 708 N N . PRO A 1 90 ? -18.565 5.996 -1.775 1.00 44.00 90 PRO A N 1
ATOM 709 C CA . PRO A 1 90 ? -19.521 5.549 -2.774 1.00 44.00 90 PRO A CA 1
ATOM 710 C C . PRO A 1 90 ? -20.903 6.062 -2.362 1.00 44.00 90 PRO A C 1
ATOM 712 O O . PRO A 1 90 ? -21.436 5.702 -1.310 1.00 44.00 90 PRO A O 1
ATOM 715 N N . SER A 1 91 ? -21.466 6.964 -3.163 1.00 46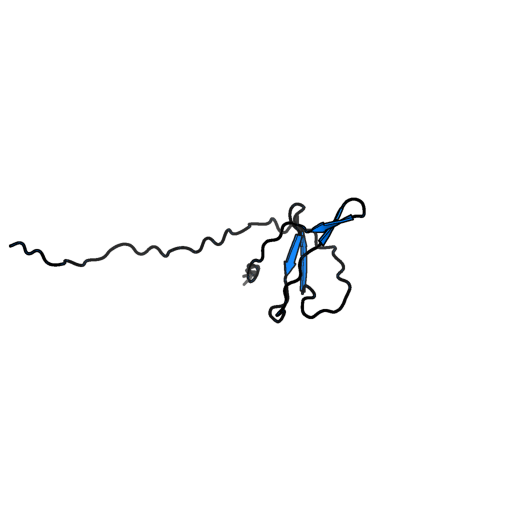.53 91 SER A N 1
ATOM 716 C CA . SER A 1 91 ? -22.804 7.508 -2.967 1.00 46.53 91 SER A CA 1
ATOM 717 C C . SER A 1 91 ? -23.835 6.461 -3.386 1.00 46.53 91 SER A C 1
ATOM 719 O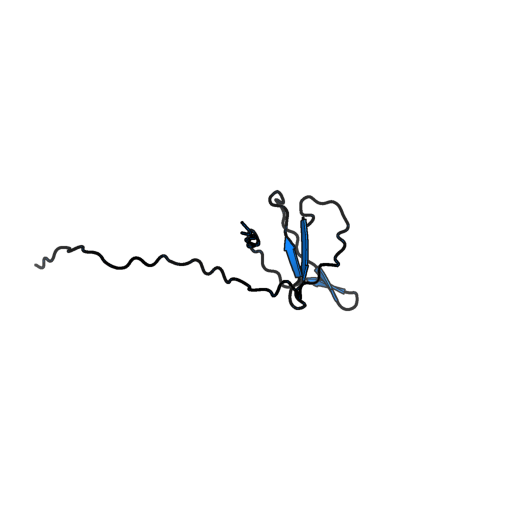 O . SER A 1 91 ? -24.474 6.549 -4.430 1.00 46.53 91 SER A O 1
ATOM 721 N N . ALA A 1 92 ? -24.033 5.442 -2.552 1.00 49.25 92 ALA A N 1
ATOM 722 C CA . ALA A 1 92 ? -25.181 4.556 -2.678 1.00 49.25 92 ALA A CA 1
ATOM 723 C C . ALA A 1 92 ? -26.445 5.297 -2.203 1.00 49.25 92 ALA A C 1
ATOM 725 O O . ALA A 1 92 ? -26.948 5.081 -1.104 1.00 49.25 92 ALA A O 1
ATOM 726 N N . SER A 1 93 ? -26.957 6.204 -3.037 1.00 52.56 93 SER A N 1
ATOM 727 C CA . SER A 1 93 ? -28.338 6.678 -2.957 1.00 52.56 93 SER A CA 1
ATOM 728 C C . SER A 1 93 ? -29.220 5.701 -3.735 1.00 52.56 93 SER A C 1
ATOM 730 O O . SER A 1 93 ? -29.609 5.977 -4.868 1.00 52.56 93 SER A O 1
ATOM 732 N N . CYS A 1 94 ? -29.537 4.558 -3.132 1.00 39.62 94 CYS A N 1
ATOM 733 C CA . CYS A 1 94 ? -30.734 3.808 -3.503 1.00 39.62 94 CYS A CA 1
ATOM 734 C C . CYS A 1 94 ? -31.808 4.120 -2.461 1.00 39.62 94 CYS A C 1
ATOM 736 O O . CYS A 1 94 ? -31.647 3.824 -1.277 1.00 39.62 94 CYS A O 1
ATOM 738 N N . ARG A 1 95 ? -32.836 4.828 -2.929 1.00 41.22 95 ARG A N 1
ATOM 739 C CA . ARG A 1 95 ? -34.070 5.145 -2.215 1.00 41.22 95 ARG A CA 1
ATOM 740 C C . ARG A 1 95 ? -35.039 3.977 -2.308 1.00 41.22 95 ARG A C 1
ATOM 742 O O . ARG A 1 95 ? -34.999 3.294 -3.355 1.00 41.22 95 ARG A O 1
#

Organism: NCBI:txid326474